Protein AF-A0A371QXC4-F1 (afdb_monomer_lite)

Structure (mmCIF, N/CA/C/O backbone):
data_AF-A0A371QXC4-F1
#
_entry.id   AF-A0A371Q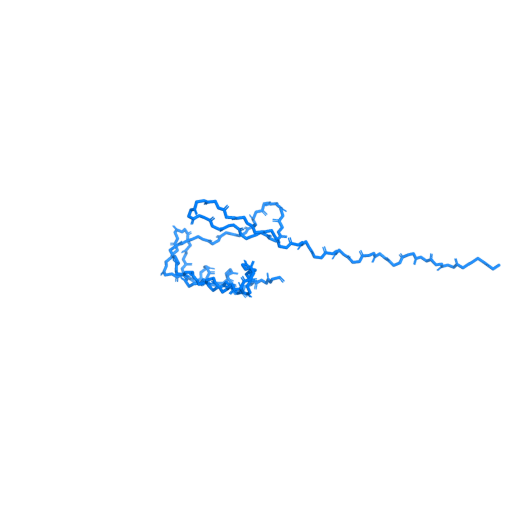XC4-F1
#
loop_
_atom_site.group_PDB
_atom_site.id
_atom_site.type_symbol
_atom_site.label_atom_id
_atom_site.label_alt_id
_atom_site.label_comp_id
_atom_site.label_asym_id
_atom_site.label_entity_id
_atom_site.label_seq_id
_atom_site.pdbx_PDB_ins_code
_atom_site.Cartn_x
_atom_site.Cartn_y
_atom_site.Car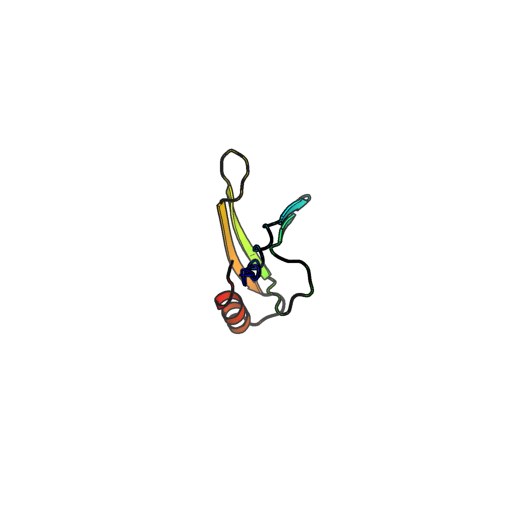tn_z
_atom_site.occupancy
_atom_site.B_iso_or_equiv
_atom_site.auth_seq_id
_atom_site.auth_comp_id
_atom_site.auth_asym_id
_atom_site.auth_atom_id
_atom_site.pdbx_PDB_model_num
ATOM 1 N N . MET A 1 1 ? 11.790 56.773 7.653 1.00 44.69 1 MET A N 1
ATOM 2 C CA . MET A 1 1 ? 12.245 55.397 7.943 1.00 44.69 1 MET A CA 1
ATOM 3 C C . MET A 1 1 ? 11.147 54.447 7.491 1.00 44.69 1 MET A C 1
ATOM 5 O O . MET A 1 1 ? 10.138 54.347 8.171 1.00 44.69 1 MET A O 1
ATOM 9 N N . THR A 1 2 ? 11.272 53.843 6.311 1.00 49.00 2 THR A N 1
ATOM 10 C CA . THR A 1 2 ? 10.306 52.856 5.798 1.00 49.00 2 THR A CA 1
ATOM 11 C C . THR A 1 2 ? 10.865 51.459 6.046 1.00 49.00 2 THR A C 1
ATOM 13 O O . THR A 1 2 ? 11.966 51.146 5.602 1.00 49.00 2 THR A O 1
ATOM 16 N N . SER A 1 3 ? 10.140 50.663 6.830 1.00 55.03 3 SER A N 1
ATOM 17 C CA . SER A 1 3 ? 10.498 49.289 7.193 1.00 55.03 3 SER A CA 1
ATOM 18 C C . SER A 1 3 ? 10.448 48.377 5.960 1.00 55.03 3 SER A C 1
ATOM 20 O O . SER A 1 3 ? 9.408 48.283 5.311 1.00 55.03 3 SER A O 1
ATOM 22 N N . ASN A 1 4 ? 11.558 47.699 5.648 1.00 56.91 4 ASN A N 1
ATOM 23 C CA . ASN A 1 4 ? 11.661 46.684 4.592 1.00 56.91 4 ASN A CA 1
ATOM 24 C C . ASN A 1 4 ? 11.112 45.332 5.078 1.00 56.91 4 ASN A C 1
ATOM 26 O O . ASN A 1 4 ? 11.844 44.345 5.147 1.00 56.91 4 ASN A O 1
ATOM 30 N N . TYR A 1 5 ? 9.834 45.276 5.453 1.00 56.56 5 TYR A N 1
ATOM 31 C CA . TYR A 1 5 ? 9.200 44.000 5.778 1.00 56.56 5 TYR A CA 1
ATOM 32 C C . TYR A 1 5 ? 8.748 43.320 4.479 1.00 56.56 5 TYR A C 1
ATOM 34 O O . TYR A 1 5 ? 7.668 43.596 3.962 1.00 56.56 5 TYR A O 1
ATOM 42 N N . ALA A 1 6 ? 9.600 42.462 3.917 1.00 60.94 6 ALA A N 1
ATOM 43 C CA . ALA A 1 6 ? 9.188 41.534 2.870 1.00 60.94 6 ALA A CA 1
ATOM 44 C C . ALA A 1 6 ? 8.437 40.366 3.538 1.00 60.94 6 ALA A C 1
ATOM 46 O O . ALA A 1 6 ? 8.988 39.762 4.463 1.00 60.94 6 ALA A O 1
ATOM 47 N N . PRO A 1 7 ? 7.196 40.037 3.134 1.00 59.66 7 PRO A N 1
ATOM 48 C CA . PRO A 1 7 ? 6.513 38.872 3.674 1.00 59.66 7 PRO A CA 1
ATOM 49 C C . PRO A 1 7 ? 7.313 37.623 3.301 1.00 59.66 7 PRO A C 1
ATOM 51 O O . PRO A 1 7 ? 7.642 37.401 2.135 1.00 59.66 7 PRO A O 1
ATOM 54 N N . VAL A 1 8 ? 7.652 36.824 4.310 1.00 62.94 8 VAL A N 1
ATOM 55 C CA . VAL A 1 8 ? 8.269 35.513 4.116 1.00 62.94 8 VAL A CA 1
ATOM 56 C C . VAL A 1 8 ? 7.304 34.697 3.261 1.00 62.94 8 VAL A C 1
ATOM 58 O O . VAL A 1 8 ? 6.139 34.550 3.634 1.00 62.94 8 VAL A O 1
ATOM 61 N N . ALA A 1 9 ? 7.759 34.217 2.102 1.00 64.56 9 ALA A N 1
ATOM 62 C CA . ALA A 1 9 ? 6.960 33.335 1.264 1.00 64.56 9 ALA A CA 1
ATOM 63 C C . ALA A 1 9 ? 6.490 32.156 2.126 1.00 64.56 9 ALA A C 1
ATOM 65 O O . ALA A 1 9 ? 7.309 31.433 2.697 1.00 64.56 9 ALA A O 1
ATOM 66 N N . SER A 1 10 ? 5.174 32.006 2.277 1.00 60.69 10 SER A N 1
ATOM 67 C CA . SER A 1 10 ? 4.594 30.890 3.013 1.00 60.69 10 SER A CA 1
ATOM 68 C C . SER A 1 10 ? 5.038 29.598 2.341 1.00 60.69 10 SER A C 1
ATOM 70 O O . SER A 1 10 ? 4.790 29.412 1.147 1.00 60.69 10 SER A O 1
ATOM 72 N N . LEU A 1 11 ? 5.698 28.721 3.098 1.00 56.41 11 LEU A N 1
ATOM 73 C CA . LEU A 1 11 ? 6.022 27.380 2.626 1.00 56.41 11 LEU A CA 1
ATOM 74 C C . LEU A 1 11 ? 4.732 26.695 2.146 1.00 56.41 11 LEU A C 1
ATOM 76 O O . LEU A 1 11 ? 3.688 26.878 2.782 1.00 56.41 11 LEU A O 1
ATOM 80 N N . PRO A 1 12 ? 4.773 25.930 1.042 1.00 59.88 12 PRO A N 1
ATOM 81 C CA . PRO A 1 12 ? 3.608 25.188 0.589 1.00 59.88 12 PRO A CA 1
ATOM 82 C C . PRO A 1 12 ? 3.132 24.278 1.723 1.00 59.88 12 PRO A C 1
ATOM 84 O O . PRO A 1 12 ? 3.880 23.433 2.216 1.00 59.88 12 PRO A O 1
ATOM 87 N N . VAL A 1 13 ? 1.891 24.487 2.165 1.00 61.34 13 VAL A N 1
ATOM 88 C CA . VAL A 1 13 ? 1.251 23.615 3.150 1.00 61.34 13 VAL A CA 1
ATOM 89 C C . VAL A 1 13 ? 1.146 22.232 2.506 1.00 61.34 13 VAL A C 1
ATOM 91 O O . VAL A 1 13 ? 0.587 22.133 1.409 1.00 61.34 13 VAL A O 1
ATOM 94 N N . PRO A 1 14 ? 1.675 21.165 3.132 1.00 64.62 14 PRO A N 1
ATOM 95 C CA . PRO A 1 14 ? 1.528 19.823 2.594 1.00 64.62 14 PRO A CA 1
ATOM 96 C C . PRO A 1 14 ? 0.042 19.536 2.382 1.00 64.62 14 PRO A C 1
ATOM 98 O O . PRO A 1 14 ? -0.750 19.677 3.313 1.00 64.62 14 PRO A O 1
ATOM 101 N N . ALA A 1 15 ? -0.339 19.138 1.166 1.00 69.00 15 ALA A N 1
ATOM 102 C CA . ALA A 1 15 ? -1.728 18.815 0.854 1.00 69.00 15 ALA A CA 1
ATOM 103 C C . ALA A 1 15 ? -2.278 17.795 1.865 1.00 69.00 15 ALA A C 1
ATOM 105 O O . ALA A 1 15 ? -1.583 16.846 2.231 1.00 69.00 15 ALA A O 1
ATOM 106 N N . ALA A 1 16 ? -3.492 18.006 2.370 1.00 80.88 16 ALA A N 1
ATOM 107 C CA . ALA A 1 16 ? -4.090 17.073 3.316 1.00 80.88 16 ALA A CA 1
ATOM 108 C C . ALA A 1 16 ? -4.355 15.718 2.640 1.00 80.88 16 ALA A C 1
ATOM 110 O O . ALA A 1 16 ? -4.679 15.654 1.454 1.00 80.88 16 ALA A O 1
ATOM 111 N N . VAL A 1 17 ? -4.234 14.636 3.407 1.00 87.00 17 VAL A N 1
ATOM 112 C CA . VAL A 1 17 ? -4.613 13.296 2.947 1.00 87.00 17 VAL A CA 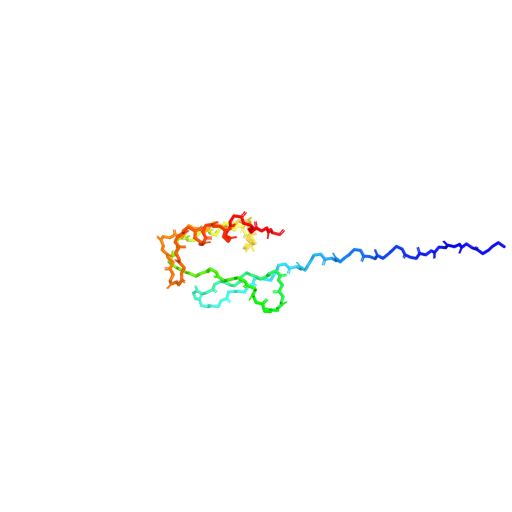1
ATOM 113 C C . VAL A 1 17 ? -6.106 13.246 2.721 1.00 87.00 17 VAL A C 1
ATOM 115 O O . VAL A 1 17 ? -6.883 13.545 3.625 1.00 87.00 17 VAL A O 1
ATOM 118 N N . GLN A 1 18 ? -6.502 12.812 1.537 1.00 88.94 18 GLN A N 1
ATOM 119 C CA . GLN A 1 18 ? -7.879 12.500 1.218 1.00 88.94 18 GLN A CA 1
ATOM 120 C C . GLN A 1 18 ? -8.069 10.990 1.301 1.00 88.94 18 GLN A C 1
ATOM 122 O O . GLN A 1 18 ? -7.313 10.228 0.697 1.00 88.94 18 GLN A O 1
ATOM 127 N N . VAL A 1 19 ? -9.089 10.565 2.040 1.00 91.12 19 VAL A N 1
ATOM 128 C CA . VAL A 1 19 ? -9.484 9.161 2.160 1.00 91.12 19 VAL A CA 1
ATOM 129 C C . VAL A 1 19 ? -10.918 9.030 1.667 1.00 91.12 19 VAL A C 1
ATOM 131 O O . VAL A 1 19 ? -11.796 9.770 2.112 1.00 91.12 19 VAL A O 1
ATOM 134 N N . LYS A 1 20 ? -11.161 8.099 0.746 1.00 92.38 20 LYS A N 1
ATOM 135 C CA . LYS A 1 20 ? -12.495 7.781 0.231 1.00 92.38 20 LYS A CA 1
ATOM 136 C C . LYS A 1 20 ? -12.688 6.272 0.198 1.00 92.38 20 LYS A C 1
ATOM 138 O O . LYS A 1 20 ? -11.900 5.580 -0.434 1.00 92.38 20 LYS A O 1
ATOM 143 N N . ALA A 1 21 ? -13.750 5.786 0.829 1.00 91.75 21 ALA A N 1
ATOM 144 C CA . ALA A 1 21 ? -14.201 4.405 0.698 1.00 91.75 21 ALA A CA 1
ATOM 145 C C . ALA A 1 21 ? -15.379 4.332 -0.285 1.00 91.75 21 ALA A C 1
ATOM 147 O O . ALA A 1 21 ? -16.241 5.217 -0.291 1.00 91.75 21 ALA A O 1
ATOM 148 N N . PHE A 1 22 ? -15.395 3.306 -1.129 1.00 93.56 22 PHE A N 1
ATOM 149 C CA . PHE A 1 22 ? -16.477 3.008 -2.059 1.00 93.56 22 PHE A CA 1
ATOM 150 C C . PHE A 1 22 ? -16.569 1.493 -2.239 1.00 93.56 22 PHE A C 1
ATOM 152 O O . PHE A 1 22 ? -15.626 0.899 -2.749 1.00 93.56 22 PHE A O 1
ATOM 159 N N . ASP A 1 23 ? -17.681 0.894 -1.809 1.00 94.19 23 ASP A N 1
ATOM 160 C CA . ASP A 1 23 ? -17.880 -0.559 -1.757 1.00 94.19 23 ASP A CA 1
ATOM 161 C C . ASP A 1 23 ? -16.702 -1.283 -1.074 1.00 94.19 23 ASP A C 1
ATOM 163 O O . ASP A 1 23 ? -16.484 -1.113 0.127 1.00 94.19 23 ASP A O 1
ATOM 167 N N . ASP A 1 24 ? -15.934 -2.061 -1.832 1.00 91.50 24 ASP A N 1
ATOM 168 C CA . ASP A 1 24 ? -14.759 -2.824 -1.405 1.00 91.50 24 ASP A CA 1
ATOM 169 C C . ASP A 1 24 ? -13.422 -2.101 -1.668 1.00 91.50 24 ASP A C 1
ATOM 171 O O . ASP A 1 24 ? -12.349 -2.649 -1.415 1.00 91.50 24 ASP A O 1
ATOM 175 N N . MET A 1 25 ? -13.463 -0.848 -2.131 1.00 91.81 25 MET A N 1
ATOM 176 C CA . MET A 1 25 ? -12.290 -0.043 -2.464 1.00 91.81 25 MET A CA 1
ATOM 177 C C . MET A 1 25 ? -12.046 1.077 -1.446 1.00 91.81 25 MET A C 1
ATOM 179 O O . MET A 1 25 ? -12.921 1.897 -1.157 1.00 91.81 25 MET A O 1
ATOM 183 N N . LEU A 1 26 ? -10.797 1.194 -0.986 1.00 92.94 26 LEU A N 1
ATOM 184 C CA . LEU A 1 26 ? -10.297 2.335 -0.219 1.00 92.94 26 LEU A CA 1
ATOM 185 C C . LEU A 1 26 ? -9.266 3.116 -1.043 1.00 92.94 26 LEU A C 1
ATOM 187 O O . LEU A 1 26 ? -8.247 2.574 -1.460 1.00 92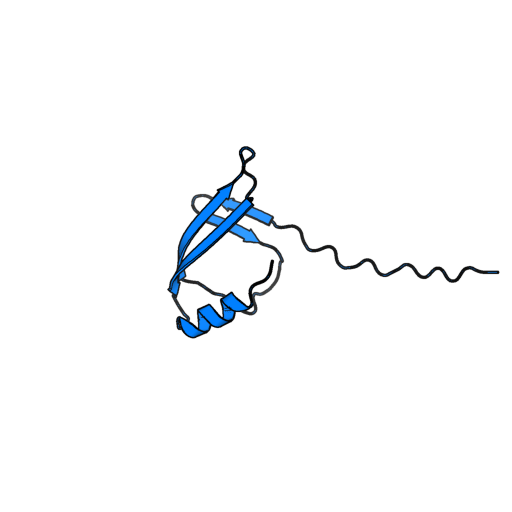.94 26 LEU A O 1
ATOM 191 N N . ILE A 1 27 ? -9.509 4.410 -1.245 1.00 92.06 27 ILE A N 1
ATOM 192 C CA . ILE A 1 27 ? -8.607 5.327 -1.945 1.00 92.06 27 ILE A CA 1
ATOM 193 C C . ILE A 1 27 ? -7.981 6.273 -0.922 1.00 92.06 27 ILE A C 1
ATOM 195 O O . ILE A 1 27 ? -8.694 7.042 -0.278 1.00 92.06 27 ILE A O 1
ATOM 199 N N . ILE A 1 28 ? -6.651 6.259 -0.825 1.00 91.62 28 ILE A N 1
ATOM 200 C CA . ILE A 1 28 ? -5.859 7.196 -0.019 1.00 91.62 28 ILE A CA 1
ATOM 201 C C . ILE A 1 28 ? -5.015 8.032 -0.980 1.00 91.62 28 ILE A C 1
ATOM 203 O O . ILE A 1 28 ? -4.210 7.496 -1.740 1.00 91.62 28 ILE A O 1
ATOM 207 N N . ARG A 1 29 ? -5.213 9.351 -0.979 1.00 88.94 29 ARG A N 1
ATOM 208 C CA . ARG A 1 29 ? -4.577 10.275 -1.925 1.00 88.94 29 ARG A CA 1
ATOM 209 C C . ARG A 1 29 ? -3.939 11.449 -1.195 1.00 88.94 29 ARG A C 1
ATOM 211 O O . ARG A 1 29 ? -4.595 12.115 -0.402 1.00 88.94 29 ARG A O 1
ATOM 218 N N . LYS A 1 30 ? -2.674 11.734 -1.513 1.00 85.06 30 LYS A N 1
ATOM 219 C CA . LYS A 1 30 ? -1.943 12.900 -0.989 1.00 85.06 30 LYS A CA 1
ATOM 220 C C . LYS A 1 30 ? -1.923 14.092 -1.944 1.00 85.06 30 LYS A C 1
ATOM 222 O O . LYS A 1 30 ? -1.882 15.227 -1.485 1.00 85.06 30 LYS A O 1
ATOM 227 N N . ALA A 1 31 ? -1.939 13.843 -3.251 1.00 80.56 31 ALA A N 1
ATOM 228 C CA . ALA A 1 31 ? -1.850 14.871 -4.282 1.00 80.56 31 ALA A CA 1
ATOM 229 C C . ALA A 1 31 ? -2.720 14.520 -5.497 1.00 80.56 31 ALA A C 1
ATOM 231 O O . ALA A 1 31 ? -3.040 13.352 -5.733 1.00 80.56 31 ALA A O 1
ATOM 232 N N . GLU A 1 32 ? -3.095 15.547 -6.255 1.00 75.06 32 GLU A N 1
ATOM 233 C CA . GLU A 1 32 ? -3.761 15.429 -7.552 1.00 75.06 32 GLU A CA 1
ATOM 234 C C . GLU A 1 32 ? -2.736 15.620 -8.676 1.00 75.06 32 GLU A C 1
ATOM 236 O O . GLU A 1 32 ? -1.801 16.407 -8.532 1.00 75.06 32 GLU A O 1
ATOM 241 N N . GLY A 1 33 ? -2.907 14.908 -9.792 1.00 78.88 33 GLY A N 1
ATOM 242 C CA . GLY A 1 33 ? -2.019 15.002 -10.952 1.00 78.88 33 GLY A CA 1
ATOM 243 C C . GLY A 1 33 ? -1.662 13.641 -11.554 1.00 78.88 33 GLY A C 1
ATOM 244 O O . GLY A 1 33 ? -2.115 12.607 -11.057 1.00 78.88 33 GLY A O 1
ATOM 245 N N . PRO A 1 34 ? -0.886 13.634 -12.650 1.00 82.75 34 PRO A N 1
ATOM 246 C CA . PRO A 1 34 ? -0.410 12.404 -13.267 1.00 82.75 34 PRO A CA 1
ATOM 247 C C . PRO A 1 34 ? 0.583 11.682 -12.349 1.00 82.75 34 PRO A C 1
ATOM 249 O O . PRO A 1 34 ? 1.397 12.310 -11.675 1.00 82.75 34 PRO A O 1
ATOM 252 N N . TYR A 1 35 ? 0.527 10.352 -12.349 1.00 85.81 35 TYR A N 1
ATOM 253 C CA . TYR A 1 35 ? 1.512 9.518 -11.666 1.00 85.81 35 TYR A CA 1
ATOM 254 C C . TYR A 1 35 ? 2.738 9.334 -12.561 1.00 85.81 35 TYR A C 1
ATOM 256 O O . TYR A 1 35 ? 2.599 8.912 -13.708 1.00 85.81 35 TYR A O 1
ATOM 264 N N . GLU A 1 36 ? 3.929 9.625 -12.037 1.00 87.38 36 GLU A N 1
ATOM 265 C CA . GLU A 1 36 ? 5.188 9.32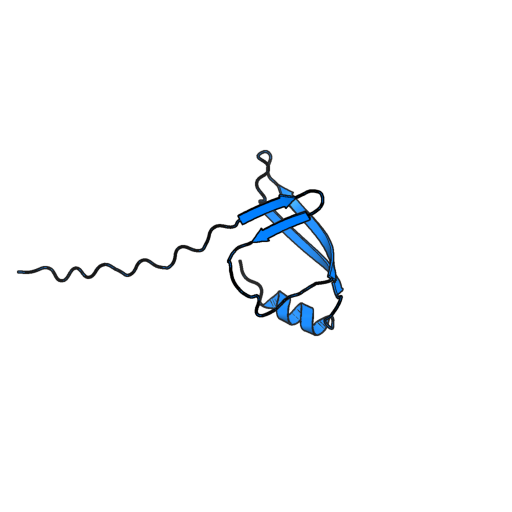6 -12.735 1.00 87.38 36 GLU A CA 1
ATOM 266 C C . GLU A 1 36 ? 5.515 7.828 -12.687 1.00 87.38 36 GLU A C 1
ATOM 268 O O . GLU A 1 36 ? 5.954 7.249 -13.677 1.00 87.38 36 GLU A O 1
ATOM 273 N N . GLU A 1 37 ? 5.261 7.187 -11.544 1.00 90.81 37 GLU A N 1
ATOM 274 C CA . GLU A 1 37 ? 5.509 5.765 -11.313 1.00 90.81 37 GLU A CA 1
ATOM 275 C C . GLU A 1 37 ? 4.278 5.132 -10.650 1.00 90.81 37 GLU A C 1
ATOM 277 O O . GLU A 1 37 ? 3.674 5.712 -9.745 1.00 90.81 37 GLU A O 1
ATOM 282 N N . ILE A 1 38 ? 3.894 3.937 -11.108 1.00 91.88 38 ILE A N 1
ATOM 283 C CA . ILE A 1 38 ? 2.738 3.190 -10.598 1.00 91.88 38 ILE A CA 1
ATOM 284 C C . ILE A 1 38 ? 3.185 1.766 -10.267 1.00 91.88 38 ILE A C 1
ATOM 286 O O . ILE A 1 38 ? 3.774 1.085 -11.104 1.00 91.88 38 ILE A O 1
ATOM 290 N N . VAL A 1 39 ? 2.855 1.299 -9.061 1.00 94.62 39 VAL A N 1
ATOM 291 C CA . VAL A 1 39 ? 3.024 -0.099 -8.644 1.00 94.62 39 VAL A CA 1
ATOM 292 C C . VAL A 1 39 ? 1.642 -0.714 -8.450 1.00 94.62 39 VAL A C 1
ATOM 294 O O . VAL A 1 39 ? 0.813 -0.164 -7.730 1.00 94.62 39 VAL A O 1
ATOM 297 N N . THR A 1 40 ? 1.388 -1.846 -9.106 1.00 95.62 40 THR A N 1
ATOM 298 C CA . THR A 1 40 ? 0.129 -2.601 -9.009 1.00 95.62 40 THR A CA 1
ATOM 299 C C . THR A 1 40 ? 0.420 -4.089 -8.880 1.00 95.62 40 THR A C 1
ATOM 301 O O . THR A 1 40 ? 1.407 -4.588 -9.429 1.00 95.62 40 THR A O 1
ATOM 304 N N . GLY A 1 41 ? -0.429 -4.801 -8.144 1.00 95.88 41 GLY A N 1
ATOM 305 C CA . GLY A 1 41 ? -0.193 -6.202 -7.829 1.00 95.88 41 GLY A CA 1
ATOM 306 C C . GLY A 1 41 ? -1.248 -6.808 -6.913 1.00 95.88 41 GLY A C 1
ATOM 307 O O . GLY A 1 41 ? -2.235 -6.154 -6.570 1.00 95.88 41 GLY A O 1
ATOM 308 N N . ILE A 1 42 ? -1.006 -8.057 -6.516 1.00 96.75 42 ILE A N 1
ATOM 309 C CA . ILE A 1 42 ? -1.734 -8.737 -5.441 1.00 96.75 42 ILE A CA 1
ATOM 310 C C . ILE A 1 42 ? -1.043 -8.370 -4.135 1.00 96.75 42 ILE A C 1
ATOM 312 O O . ILE A 1 42 ? 0.173 -8.534 -4.019 1.00 96.75 42 ILE A O 1
ATOM 316 N N . ALA A 1 43 ? -1.806 -7.903 -3.152 1.00 96.62 43 ALA A N 1
ATOM 317 C CA . ALA A 1 43 ? -1.266 -7.549 -1.851 1.00 96.62 43 ALA A CA 1
ATOM 318 C C . ALA A 1 43 ? -2.199 -7.951 -0.712 1.00 96.62 43 ALA A C 1
ATOM 320 O O . ALA A 1 43 ? -3.422 -7.922 -0.860 1.00 96.62 43 ALA A O 1
ATOM 321 N N . GLU A 1 44 ? -1.601 -8.263 0.431 1.00 97.50 44 GLU A N 1
ATOM 322 C CA . GLU A 1 44 ? -2.289 -8.221 1.714 1.00 97.50 44 GLU A CA 1
ATOM 323 C C . GLU A 1 44 ? -2.200 -6.798 2.265 1.00 97.50 44 GLU A C 1
ATOM 325 O O . GLU A 1 44 ? -1.155 -6.145 2.191 1.00 97.50 44 GLU A O 1
ATOM 330 N N . VAL A 1 45 ? -3.323 -6.295 2.776 1.00 96.06 45 VAL A N 1
ATOM 331 C CA . VAL A 1 45 ? -3.427 -4.923 3.272 1.00 96.06 45 VAL A CA 1
ATOM 332 C C . VAL A 1 45 ? -3.975 -4.943 4.689 1.00 96.06 45 VAL A C 1
ATOM 334 O O . VAL A 1 45 ? -5.058 -5.477 4.935 1.00 96.06 45 VAL A O 1
ATOM 337 N N . VAL A 1 46 ? -3.249 -4.313 5.612 1.00 97.25 46 VAL A N 1
ATOM 338 C CA . VAL A 1 46 ? -3.685 -4.111 6.997 1.00 97.25 46 VAL A CA 1
ATOM 339 C C . VAL A 1 46 ? -3.936 -2.626 7.217 1.00 97.25 46 VAL A C 1
ATOM 341 O O . VAL A 1 46 ? -3.047 -1.796 7.035 1.00 97.25 46 VAL A O 1
ATOM 344 N N . ILE A 1 47 ? -5.159 -2.283 7.624 1.00 95.50 47 ILE A N 1
ATOM 345 C CA . ILE A 1 47 ? -5.560 -0.902 7.907 1.00 95.50 47 ILE A CA 1
ATOM 346 C C . ILE A 1 47 ? -5.822 -0.779 9.405 1.00 95.50 47 ILE A C 1
ATOM 348 O O . ILE A 1 47 ? -6.821 -1.278 9.924 1.00 95.50 47 ILE A O 1
ATOM 352 N N . GLY A 1 48 ? -4.921 -0.092 10.102 1.00 96.75 48 GLY A N 1
ATOM 353 C CA . GLY A 1 48 ? -5.086 0.250 11.509 1.00 96.75 48 GLY A CA 1
ATOM 354 C C . GLY A 1 48 ? -5.927 1.513 11.649 1.00 96.75 48 GLY A C 1
ATOM 355 O O . GLY A 1 48 ? -5.524 2.577 11.177 1.00 96.75 48 GLY A O 1
ATOM 356 N N . MET A 1 49 ? -7.077 1.413 12.314 1.00 96.19 49 MET A N 1
ATOM 357 C CA . MET A 1 49 ? -7.956 2.548 12.607 1.00 96.19 49 MET A CA 1
ATOM 358 C C . MET A 1 49 ? -8.128 2.734 14.110 1.00 96.19 49 MET A C 1
ATOM 360 O O . MET A 1 49 ? -8.115 1.771 14.876 1.00 96.19 49 MET A O 1
ATOM 364 N N . ASP A 1 50 ? -8.321 3.981 14.524 1.00 96.12 50 ASP A N 1
ATOM 365 C CA . ASP A 1 50 ? -8.741 4.295 15.886 1.00 96.12 50 ASP A CA 1
ATOM 366 C C . ASP A 1 50 ? -10.267 4.157 16.063 1.00 96.12 50 ASP A C 1
ATOM 368 O O . ASP A 1 50 ? -10.989 3.970 15.078 1.00 96.12 50 ASP A O 1
ATOM 372 N N . PRO A 1 51 ? -10.799 4.260 17.297 1.00 97.19 51 PRO A N 1
ATOM 373 C CA . PRO A 1 51 ? -12.234 4.098 17.547 1.00 97.19 51 PRO A CA 1
ATOM 374 C C . PRO A 1 51 ? -13.141 5.103 16.823 1.00 97.19 51 PRO A C 1
ATOM 376 O O . PRO A 1 51 ? -14.342 4.870 16.726 1.00 97.19 51 PRO A O 1
ATOM 379 N N . SER A 1 52 ? -12.597 6.220 16.328 1.00 95.75 52 SER A N 1
ATOM 380 C CA . SER A 1 52 ? -13.346 7.206 15.539 1.00 95.75 52 SER A CA 1
ATOM 381 C C . SER A 1 52 ? -13.353 6.899 14.037 1.00 95.75 52 SER A C 1
ATOM 383 O O . SER A 1 52 ? -13.969 7.632 13.266 1.00 95.75 52 SER A O 1
ATOM 385 N N . GLY A 1 53 ? -12.677 5.824 13.615 1.00 90.75 53 GLY A N 1
ATOM 386 C CA . GLY A 1 53 ? -12.529 5.435 12.213 1.00 90.75 53 GLY A CA 1
ATOM 387 C C . GLY A 1 53 ? -11.394 6.160 11.488 1.00 90.75 53 GLY A C 1
ATOM 388 O O . GLY A 1 53 ? -11.275 6.050 10.269 1.00 90.75 53 GLY A O 1
ATOM 389 N N . ARG A 1 54 ? -10.541 6.908 12.200 1.00 91.75 54 ARG A N 1
ATOM 390 C CA . ARG A 1 54 ? -9.377 7.557 11.589 1.00 91.75 54 ARG A CA 1
ATOM 391 C C . ARG A 1 54 ? -8.274 6.528 11.365 1.00 91.75 54 ARG A C 1
ATOM 393 O O . ARG A 1 54 ? -7.864 5.839 12.299 1.00 91.75 54 ARG A O 1
ATOM 400 N N . ILE A 1 55 ? -7.760 6.478 10.138 1.00 92.56 55 ILE A N 1
ATOM 401 C CA . ILE A 1 55 ? -6.616 5.640 9.768 1.00 92.56 55 ILE A CA 1
ATOM 402 C C . ILE A 1 55 ? -5.368 6.146 10.497 1.00 92.56 55 ILE A C 1
ATOM 404 O O . ILE A 1 55 ? -4.986 7.307 10.356 1.00 92.56 55 ILE A O 1
ATOM 408 N N . GLN A 1 56 ? -4.746 5.264 11.274 1.00 92.38 56 GLN A N 1
ATOM 409 C CA . GLN A 1 56 ? -3.460 5.497 11.928 1.00 92.38 56 GLN A CA 1
ATOM 410 C C . GLN A 1 56 ? -2.301 4.874 11.149 1.00 92.38 56 GLN A C 1
ATOM 412 O O . GLN A 1 56 ? -1.196 5.407 11.185 1.00 92.38 56 GLN A O 1
ATOM 417 N N . ASN A 1 57 ? -2.546 3.7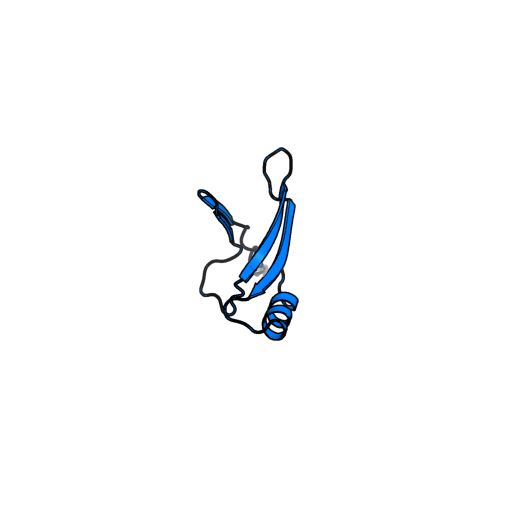55 10.463 1.00 93.06 57 ASN A N 1
ATOM 418 C CA . ASN A 1 57 ? -1.510 3.002 9.767 1.00 93.06 57 ASN A CA 1
ATOM 419 C C . ASN A 1 57 ? -2.087 2.224 8.578 1.00 93.06 57 ASN A C 1
ATOM 421 O O . ASN A 1 57 ? -3.221 1.743 8.644 1.00 93.06 57 ASN A O 1
ATOM 425 N N . VAL A 1 58 ? -1.292 2.088 7.518 1.00 94.19 58 VAL A N 1
ATOM 426 C CA . VAL A 1 58 ? -1.595 1.242 6.360 1.00 94.19 58 VAL A CA 1
ATOM 427 C C . VAL A 1 58 ? -0.343 0.455 6.018 1.00 94.19 58 VAL A C 1
ATOM 429 O O . VAL A 1 58 ? 0.662 1.034 5.607 1.00 94.19 58 VAL A O 1
ATOM 432 N N . GLU A 1 59 ? -0.419 -0.858 6.176 1.00 95.69 59 GLU A N 1
ATOM 433 C CA . GLU A 1 59 ? 0.635 -1.787 5.782 1.00 95.69 59 GLU A CA 1
ATOM 434 C C . GLU A 1 59 ? 0.194 -2.514 4.518 1.00 95.69 59 GLU A C 1
ATOM 436 O O . GLU A 1 59 ? -0.950 -2.958 4.414 1.00 95.69 59 GLU A O 1
ATOM 441 N N . ILE A 1 60 ? 1.097 -2.593 3.541 1.00 96.25 60 ILE A N 1
ATOM 442 C CA . ILE A 1 60 ? 0.847 -3.230 2.250 1.00 96.25 60 ILE A CA 1
ATOM 443 C C . ILE A 1 60 ? 1.984 -4.212 1.994 1.00 96.25 60 ILE A C 1
ATOM 445 O O . ILE A 1 60 ? 3.126 -3.800 1.777 1.00 96.25 60 ILE A O 1
ATOM 449 N N . GLU A 1 61 ? 1.663 -5.501 1.982 1.00 96.31 61 GLU A N 1
ATOM 450 C CA . GLU A 1 61 ? 2.589 -6.562 1.604 1.00 96.31 61 GLU A CA 1
ATOM 451 C C . GLU A 1 61 ? 2.230 -7.085 0.214 1.00 96.31 61 GLU A C 1
ATOM 453 O O . GLU A 1 61 ? 1.223 -7.761 0.020 1.00 96.31 61 GLU A O 1
ATOM 458 N N . PHE A 1 62 ? 3.065 -6.769 -0.778 1.00 96.75 62 PHE A N 1
ATOM 459 C CA . PHE A 1 62 ? 2.879 -7.266 -2.139 1.00 96.75 62 PHE A CA 1
ATOM 460 C C . PHE A 1 62 ? 3.305 -8.733 -2.250 1.00 96.75 62 PHE A C 1
ATOM 462 O O . PHE A 1 62 ? 4.489 -9.068 -2.133 1.00 96.75 62 PHE A O 1
ATOM 469 N N . LEU A 1 63 ? 2.334 -9.591 -2.560 1.00 96.56 63 LEU A N 1
ATOM 470 C CA . LEU A 1 63 ? 2.542 -11.005 -2.857 1.00 96.56 63 LEU A CA 1
ATOM 471 C C . LEU A 1 63 ? 3.045 -11.189 -4.293 1.00 96.56 63 LEU A C 1
ATOM 473 O O . LEU A 1 63 ? 3.962 -11.981 -4.525 1.00 96.56 63 LEU A O 1
ATOM 477 N N . ASP A 1 64 ? 2.503 -10.412 -5.236 1.00 96.31 64 ASP A N 1
ATOM 478 C CA . ASP A 1 64 ? 2.891 -10.425 -6.651 1.00 96.31 64 ASP A CA 1
ATOM 479 C C . ASP A 1 64 ? 2.652 -9.070 -7.347 1.00 96.31 64 ASP A C 1
ATOM 481 O O . ASP A 1 64 ? 1.920 -8.231 -6.820 1.00 96.31 64 ASP A O 1
ATOM 485 N N . TYR A 1 65 ? 3.243 -8.855 -8.529 1.00 96.94 65 TYR A N 1
ATOM 486 C CA . TYR A 1 65 ? 3.153 -7.612 -9.314 1.00 96.94 65 TYR A CA 1
ATOM 487 C C . TYR A 1 65 ? 2.625 -7.867 -10.731 1.00 96.94 65 TYR A C 1
ATOM 489 O O . TYR A 1 65 ? 3.064 -8.791 -11.405 1.00 96.94 65 TYR A O 1
ATOM 497 N N . TYR A 1 66 ? 1.716 -7.017 -11.223 1.00 91.31 66 TYR A N 1
ATOM 498 C CA . TYR A 1 66 ? 1.018 -7.285 -12.490 1.00 91.31 66 TYR A CA 1
ATOM 499 C C . TYR A 1 66 ? 1.768 -6.848 -13.757 1.00 91.31 66 TYR A C 1
ATOM 501 O O . TYR A 1 66 ? 1.514 -7.396 -14.826 1.00 91.31 66 TYR A O 1
ATOM 509 N N . PHE A 1 67 ? 2.694 -5.888 -13.668 1.00 90.94 67 PHE A N 1
ATOM 510 C CA . PHE A 1 67 ? 3.368 -5.306 -14.848 1.00 90.94 67 PHE A CA 1
ATOM 511 C C . PHE A 1 67 ? 4.830 -4.917 -14.601 1.00 90.94 67 PHE A C 1
ATOM 513 O O . PHE A 1 67 ? 5.445 -4.242 -15.425 1.00 90.94 67 PHE A O 1
ATOM 520 N N . LEU A 1 68 ? 5.382 -5.297 -13.450 1.00 92.88 68 LEU A N 1
ATOM 521 C CA . LEU A 1 68 ? 6.738 -4.958 -13.042 1.00 92.88 68 LEU A CA 1
ATOM 522 C C . LEU A 1 68 ? 7.442 -6.205 -12.534 1.00 92.88 68 LEU A C 1
ATOM 524 O O . LEU A 1 68 ? 6.854 -7.010 -11.816 1.00 92.88 68 LEU A O 1
ATOM 528 N N . GLU A 1 69 ? 8.730 -6.313 -12.839 1.00 95.12 69 GLU A N 1
ATOM 529 C CA . GLU A 1 69 ? 9.597 -7.255 -12.143 1.00 95.12 69 GLU A CA 1
ATOM 530 C C . GLU A 1 69 ? 9.706 -6.868 -10.662 1.00 95.12 69 GLU A C 1
ATOM 532 O O . GLU A 1 69 ? 9.709 -5.683 -10.298 1.00 95.12 69 GLU A O 1
ATOM 537 N N . ARG A 1 70 ? 9.820 -7.877 -9.795 1.00 94.81 70 ARG A N 1
ATOM 538 C CA . ARG A 1 70 ? 9.834 -7.715 -8.335 1.00 94.81 70 ARG A CA 1
ATOM 539 C C . ARG A 1 70 ? 10.925 -6.745 -7.875 1.00 94.81 70 ARG A C 1
ATOM 541 O O . ARG A 1 70 ? 10.695 -5.926 -6.986 1.00 94.81 70 ARG A O 1
ATOM 548 N N . GLU A 1 71 ? 12.101 -6.802 -8.485 1.00 96.06 71 GLU A N 1
ATOM 549 C CA . GLU A 1 71 ? 13.247 -5.941 -8.192 1.00 96.06 71 GLU A CA 1
ATOM 550 C C . GLU A 1 71 ? 12.958 -4.476 -8.546 1.00 96.06 71 GLU A C 1
ATOM 552 O O . GLU A 1 71 ? 13.279 -3.569 -7.772 1.00 96.06 71 GLU A O 1
ATOM 557 N N . VAL A 1 72 ? 12.306 -4.239 -9.688 1.00 96.06 72 VAL A N 1
ATOM 558 C CA . VAL A 1 72 ? 11.919 -2.896 -10.137 1.00 96.06 72 VAL A CA 1
ATOM 559 C C . VAL A 1 72 ? 10.875 -2.307 -9.196 1.00 96.06 72 VAL A C 1
ATOM 561 O O . VAL A 1 72 ? 11.041 -1.175 -8.740 1.00 96.06 72 VAL A O 1
ATOM 564 N N . ALA A 1 73 ? 9.846 -3.080 -8.842 1.00 95.94 73 ALA A N 1
ATOM 565 C CA . ALA A 1 73 ? 8.815 -2.638 -7.911 1.00 95.94 73 ALA A CA 1
ATOM 566 C C . ALA A 1 73 ? 9.398 -2.299 -6.527 1.00 95.94 73 ALA A C 1
ATOM 568 O O . ALA A 1 73 ? 9.105 -1.236 -5.982 1.00 95.94 73 ALA A O 1
ATOM 569 N N . ARG A 1 74 ? 10.299 -3.135 -5.990 1.00 94.94 74 ARG A N 1
ATOM 570 C CA . ARG A 1 74 ? 11.007 -2.865 -4.723 1.00 94.94 74 ARG A CA 1
ATOM 571 C C . ARG A 1 74 ? 11.805 -1.567 -4.763 1.00 94.94 74 ARG A C 1
ATOM 573 O O . ARG A 1 74 ? 11.765 -0.795 -3.808 1.00 94.94 74 ARG A O 1
ATOM 580 N N . ARG A 1 75 ? 12.505 -1.302 -5.868 1.00 96.25 75 ARG A N 1
ATOM 581 C CA . ARG A 1 75 ? 13.250 -0.052 -6.054 1.00 96.25 75 ARG A CA 1
ATOM 582 C C . ARG A 1 75 ? 12.319 1.162 -6.047 1.00 96.25 75 ARG A C 1
ATOM 584 O O . ARG A 1 75 ? 12.645 2.146 -5.392 1.00 96.25 75 ARG A O 1
ATOM 591 N N . ILE A 1 76 ? 11.174 1.095 -6.729 1.00 95.25 76 ILE A N 1
ATOM 592 C CA . ILE A 1 76 ? 10.177 2.180 -6.718 1.00 95.25 76 ILE A CA 1
ATOM 593 C C . ILE A 1 76 ? 9.658 2.393 -5.289 1.00 95.25 76 ILE A C 1
ATOM 595 O O . ILE A 1 76 ? 9.736 3.502 -4.767 1.00 95.25 76 ILE A O 1
ATOM 599 N N . LEU A 1 77 ? 9.219 1.322 -4.620 1.00 94.50 77 LEU A N 1
ATOM 600 C CA . LEU A 1 77 ? 8.667 1.385 -3.263 1.00 94.50 77 LEU A CA 1
ATOM 601 C C . LEU A 1 77 ? 9.677 1.900 -2.225 1.00 94.50 77 LEU A C 1
ATOM 603 O O . LEU A 1 77 ? 9.293 2.645 -1.332 1.00 94.50 77 LEU A O 1
ATOM 607 N N . SER A 1 78 ? 10.972 1.589 -2.361 1.00 95.00 78 SER A N 1
ATOM 608 C CA . SER A 1 78 ? 12.019 2.085 -1.446 1.00 95.00 78 SER A CA 1
ATOM 609 C C . SER A 1 78 ? 12.201 3.607 -1.445 1.00 95.00 78 SER A C 1
ATOM 611 O O . SER A 1 78 ? 12.821 4.153 -0.536 1.00 95.00 78 SER A O 1
ATOM 613 N N . ARG A 1 79 ? 11.671 4.295 -2.463 1.00 93.38 79 ARG A N 1
ATOM 614 C CA . ARG A 1 79 ? 11.703 5.756 -2.588 1.00 93.38 79 ARG A CA 1
ATOM 615 C C . ARG A 1 79 ? 10.432 6.418 -2.055 1.00 93.38 79 ARG A C 1
ATOM 617 O O . ARG A 1 79 ? 10.365 7.644 -2.055 1.00 93.38 79 ARG A O 1
ATOM 624 N N . ALA A 1 80 ? 9.425 5.640 -1.653 1.00 89.31 80 ALA A N 1
ATOM 625 C CA . ALA A 1 80 ? 8.152 6.171 -1.189 1.00 89.31 80 ALA A CA 1
ATOM 626 C C . ALA A 1 80 ? 8.330 6.964 0.114 1.00 89.31 80 ALA A C 1
ATOM 628 O O . ALA A 1 80 ? 8.949 6.498 1.070 1.00 89.31 80 ALA A O 1
ATOM 629 N N . THR A 1 81 ? 7.751 8.162 0.153 1.00 84.88 81 THR A N 1
ATOM 630 C CA . THR A 1 81 ? 7.713 9.040 1.326 1.00 84.88 81 THR A CA 1
ATOM 631 C C . THR A 1 81 ? 6.301 9.577 1.514 1.00 84.88 81 THR A C 1
ATOM 633 O O . THR A 1 81 ? 5.557 9.707 0.541 1.00 84.88 81 THR A O 1
ATOM 636 N N . TRP A 1 82 ? 5.951 9.897 2.756 1.00 72.50 82 TRP A N 1
ATOM 637 C CA . TRP A 1 82 ? 4.632 10.383 3.157 1.00 72.50 82 TRP A CA 1
ATOM 638 C C . TRP A 1 82 ? 4.561 11.919 3.202 1.00 72.50 82 TRP A C 1
ATOM 640 O O . TRP A 1 82 ? 5.510 12.524 3.747 1.00 72.50 82 TRP A O 1
#

Organism: NCBI:txid13773

Foldseek 3Di:
DDDPDDPDPDDPDQADWDWDDDDPDIDTDRDDDDDPDDWDADWDWDFDADPVRDTPDIDIGHPTTDPDDPVRNVVVVVPDDD

Secondary structure (DSSP, 8-state):
-----PPPPPPPPPPPPEEEEETTEEEEES--S--S----EEEEEEEEE-TTS-EEEEEEEEEEESSS-HHHHHHHHTT---

Radius of gyration: 19.02 Å; chains: 1; bounding box: 31×66×32 Å

Sequence (82 aa):
MTSNYAPVASLPVPAAVQVKAFDDMLIIRKAEGPYEEIVTGIAEVVIGMDPSGRIQNVEIEFLDYYFLEREVARRILSRATW

pLDDT: mean 86.04, std 14.0, range [44.69, 97.5]